Protein AF-A0A816HLD4-F1 (afdb_monomer)

Secondary structure (DSSP, 8-state):
---TTS------TTSTTSTBTTTB---STTTTS-STT---TTEEEESS-EEEEE-SS-S-SS---EEEEE--TT--S--EEEE-BTTB----SS---------PPTT---GGG---

Organism: Adineta ricciae (NCBI:txid249248)

Solvent-accessible surface area (backbone atoms only — not comparable to full-atom values): 7932 Å² total; per-residue (Å²): 133,84,62,90,76,76,67,86,83,89,85,60,88,69,58,92,38,48,29,73,60,44,76,41,89,63,55,64,34,57,77,60,37,75,47,91,85,58,51,64,62,42,54,47,76,42,70,59,57,50,78,46,82,41,59,77,84,42,91,38,90,92,38,52,41,44,80,43,77,45,69,52,94,84,64,87,65,82,51,50,78,47,67,48,18,63,95,40,69,92,85,68,101,69,91,80,88,88,85,84,88,85,78,72,57,93,92,54,78,57,74,92,77,53,91,125

Foldseek 3Di:
DDDPVNDDDDDDPDDPCCDPLNPDPDFFPCQQQPPPPSDCPQKDKDDAWDKDKDQPPAPDPVRSIDIDIGGDPPDPDQIDMGGQGPVHGDDDPDDDDDDDDDDDDVPDDDVVNDPD

pLDDT: mean 88.6, std 9.89, range [54.75, 97.88]

Structure (mmCIF, N/CA/C/O backbone):
data_AF-A0A816HLD4-F1
#
_entry.id   AF-A0A816HLD4-F1
#
loop_
_atom_site.group_PDB
_atom_site.id
_atom_site.type_symbol
_atom_site.label_atom_id
_atom_site.label_alt_id
_atom_site.label_comp_id
_atom_site.label_asym_id
_atom_site.label_entity_id
_atom_site.label_seq_id
_atom_site.pdbx_PDB_ins_code
_atom_site.Cartn_x
_atom_site.Cartn_y
_atom_site.Cartn_z
_atom_site.occupancy
_atom_site.B_iso_or_equiv
_atom_site.auth_seq_id
_atom_site.auth_comp_id
_atom_site.auth_asym_id
_atom_site.auth_atom_id
_atom_site.pdbx_PDB_model_num
ATOM 1 N N . THR A 1 1 ? -32.198 -0.791 37.953 1.00 88.81 1 THR A N 1
ATOM 2 C CA . THR A 1 1 ? -30.994 -0.036 37.534 1.00 88.81 1 THR A CA 1
ATOM 3 C C . THR A 1 1 ? -30.581 -0.522 36.164 1.00 88.81 1 THR A C 1
ATOM 5 O O . THR A 1 1 ? -30.704 -1.713 35.911 1.00 88.81 1 THR A O 1
ATOM 8 N N . ILE A 1 2 ? -30.148 0.374 35.278 1.00 89.50 2 ILE A N 1
ATOM 9 C CA . ILE A 1 2 ? -29.623 -0.002 33.958 1.00 89.50 2 ILE A CA 1
ATOM 10 C C . ILE A 1 2 ? -28.184 -0.529 34.139 1.00 89.50 2 ILE A C 1
ATOM 12 O O . ILE A 1 2 ? -27.400 0.152 34.806 1.00 89.50 2 ILE A O 1
ATOM 16 N N . PRO A 1 3 ? -27.817 -1.710 33.601 1.00 95.25 3 PRO A N 1
ATOM 17 C CA . PRO A 1 3 ? -26.441 -2.201 33.660 1.00 95.25 3 PRO A CA 1
ATOM 18 C C . PRO A 1 3 ? -25.469 -1.252 32.938 1.00 95.25 3 PRO A C 1
ATOM 20 O O . PRO A 1 3 ? -25.781 -0.818 31.829 1.00 95.25 3 PRO A O 1
ATOM 23 N N . PRO A 1 4 ? -24.265 -0.982 33.482 1.00 94.69 4 PRO A N 1
ATOM 24 C CA . PRO A 1 4 ? -23.257 -0.162 32.798 1.00 94.69 4 PRO A CA 1
ATOM 25 C C . PRO A 1 4 ? -22.839 -0.707 31.423 1.00 94.69 4 PRO A C 1
ATOM 27 O O . PRO A 1 4 ? -22.370 0.043 30.577 1.00 94.69 4 PRO A O 1
ATOM 30 N N . THR A 1 5 ? -23.029 -2.008 31.192 1.00 95.31 5 THR A N 1
ATOM 31 C CA . THR A 1 5 ? -22.716 -2.713 29.941 1.00 95.31 5 THR A CA 1
ATOM 32 C C . THR A 1 5 ? -23.891 -2.789 28.965 1.00 95.31 5 THR A C 1
ATOM 34 O O . THR A 1 5 ? -23.794 -3.471 27.950 1.00 95.31 5 THR A O 1
ATOM 37 N N . MET A 1 6 ? -25.015 -2.119 29.249 1.00 94.62 6 MET A N 1
ATOM 38 C CA . MET A 1 6 ? -26.190 -2.140 28.370 1.00 94.62 6 MET A CA 1
ATOM 39 C C . MET A 1 6 ? -25.908 -1.538 26.981 1.00 94.62 6 MET A C 1
ATOM 41 O O . MET A 1 6 ? -26.592 -1.883 26.020 1.00 94.62 6 MET A O 1
ATOM 45 N N . HIS A 1 7 ? -24.903 -0.667 26.860 1.00 93.75 7 HIS A N 1
ATOM 46 C CA . HIS A 1 7 ? -24.512 -0.036 25.602 1.00 93.75 7 HIS A CA 1
ATOM 47 C C . HIS A 1 7 ? -23.067 -0.387 25.245 1.00 93.75 7 HIS A C 1
ATOM 49 O O . HIS A 1 7 ? -22.173 -0.305 26.085 1.00 93.75 7 HIS A O 1
ATOM 55 N N . GLY A 1 8 ? -22.842 -0.749 23.985 1.00 93.25 8 GLY A N 1
ATOM 56 C CA . GLY A 1 8 ? -21.528 -1.088 23.453 1.00 93.25 8 GLY A CA 1
ATOM 57 C C . GLY A 1 8 ? -21.504 -0.990 21.931 1.00 93.25 8 GLY A C 1
ATOM 58 O O . GLY A 1 8 ? -22.540 -0.791 21.296 1.00 93.25 8 GLY A O 1
ATOM 59 N N . VAL A 1 9 ? -20.311 -1.124 21.358 1.00 90.75 9 VAL A N 1
ATOM 60 C CA . VAL A 1 9 ? -20.088 -1.146 19.908 1.00 90.75 9 VAL A CA 1
ATOM 61 C C . VAL A 1 9 ? -19.557 -2.520 19.530 1.00 90.75 9 VAL A C 1
ATOM 63 O O . VAL A 1 9 ? -18.683 -3.056 20.210 1.00 90.75 9 VAL A O 1
ATOM 66 N N . ILE A 1 10 ? -20.082 -3.078 18.442 1.00 87.75 10 ILE A N 1
ATOM 67 C CA . ILE A 1 10 ? -19.517 -4.263 17.801 1.00 87.75 10 ILE A CA 1
ATOM 68 C C . ILE A 1 10 ? -18.665 -3.781 16.634 1.00 87.75 10 ILE A C 1
ATOM 70 O O . ILE A 1 10 ? -19.135 -3.018 15.791 1.00 87.75 10 ILE A O 1
ATOM 74 N N . LEU A 1 11 ? -17.416 -4.233 16.609 1.00 83.56 11 LEU A N 1
ATOM 75 C CA . LEU A 1 11 ? -16.512 -4.074 15.480 1.00 83.56 11 LEU A CA 1
ATOM 76 C C . LEU A 1 11 ? -16.296 -5.457 14.875 1.00 83.56 11 LEU A C 1
ATOM 78 O O . LEU A 1 11 ? -15.898 -6.384 15.580 1.00 83.56 11 LEU A O 1
ATOM 82 N N . GLU A 1 12 ? -16.572 -5.588 13.585 1.00 81.94 12 GLU A N 1
ATOM 83 C CA . GLU A 1 12 ? -16.266 -6.790 12.819 1.00 81.94 12 GLU A CA 1
ATOM 84 C C . GLU A 1 12 ? -15.108 -6.498 11.874 1.00 81.94 12 GLU A C 1
ATOM 86 O O . GLU A 1 12 ? -15.022 -5.412 11.295 1.00 81.94 12 GLU A O 1
ATOM 91 N N . THR A 1 13 ? -14.228 -7.483 11.713 1.00 70.50 13 THR A N 1
ATOM 92 C CA . THR A 1 13 ? -13.181 -7.407 10.706 1.00 70.50 13 THR A CA 1
ATOM 93 C C . THR A 1 13 ? -13.810 -7.577 9.328 1.00 70.50 13 THR A C 1
ATOM 95 O O . THR A 1 13 ? -14.375 -8.635 9.043 1.00 70.50 13 THR A O 1
ATOM 98 N N . ASN A 1 14 ? -13.648 -6.580 8.457 1.00 71.00 14 ASN A N 1
ATOM 99 C CA . ASN A 1 14 ? -13.876 -6.685 7.017 1.00 71.00 14 ASN A CA 1
ATOM 100 C C . ASN A 1 14 ? -15.324 -6.551 6.480 1.00 71.00 14 ASN A C 1
ATOM 102 O O . ASN A 1 14 ? -15.583 -6.923 5.334 1.00 71.00 14 ASN A O 1
ATOM 106 N N . ILE A 1 15 ? -16.266 -5.956 7.228 1.00 81.81 15 ILE A N 1
ATOM 107 C CA . ILE A 1 15 ? -17.513 -5.430 6.629 1.00 81.81 15 ILE A CA 1
ATOM 108 C C . ILE A 1 15 ? -17.277 -3.987 6.177 1.00 81.81 15 ILE A C 1
ATOM 110 O O . ILE A 1 15 ? -16.922 -3.128 6.980 1.00 81.81 15 ILE A O 1
ATOM 114 N N . ASN A 1 16 ? -17.502 -3.712 4.888 1.00 82.44 16 ASN A N 1
ATOM 115 C CA . ASN A 1 16 ? -17.450 -2.367 4.297 1.00 82.44 16 ASN A CA 1
ATOM 116 C C . ASN A 1 16 ? -16.163 -1.569 4.598 1.00 82.44 16 ASN A C 1
ATOM 118 O O . ASN A 1 16 ? -16.232 -0.348 4.706 1.00 82.44 16 ASN A O 1
ATOM 122 N N . ARG A 1 17 ? -14.999 -2.230 4.733 1.00 84.06 17 ARG A N 1
ATOM 123 C CA . ARG A 1 17 ? -13.719 -1.580 5.105 1.00 84.06 17 ARG A CA 1
ATOM 124 C C . ARG A 1 17 ? -13.769 -0.864 6.468 1.00 84.06 17 ARG A C 1
ATOM 126 O O . ARG A 1 17 ? -13.106 0.147 6.665 1.00 84.06 17 ARG A O 1
ATOM 133 N N . GLY A 1 18 ? -14.578 -1.361 7.409 1.00 82.56 18 GLY A N 1
ATOM 134 C CA . GLY A 1 18 ? -14.708 -0.772 8.748 1.00 82.56 18 GLY A CA 1
ATOM 135 C C . GLY A 1 18 ? -13.428 -0.841 9.592 1.00 82.56 18 GLY A C 1
ATOM 136 O O . GLY A 1 18 ? -13.224 -0.004 10.471 1.00 82.56 18 GLY A O 1
ATOM 137 N N . ASP A 1 19 ? -12.553 -1.802 9.302 1.00 88.25 19 ASP A N 1
ATOM 138 C CA . ASP A 1 19 ? -11.224 -1.970 9.884 1.00 88.25 19 ASP A CA 1
ATOM 139 C C . ASP A 1 19 ? -10.132 -1.391 8.968 1.00 88.25 19 ASP A C 1
ATOM 141 O O . ASP A 1 19 ? -9.738 -0.236 9.150 1.00 88.25 19 ASP A O 1
ATOM 145 N N . ASP A 1 20 ? -9.669 -2.158 7.978 1.00 90.38 20 ASP A N 1
ATOM 146 C CA . ASP A 1 20 ? -8.661 -1.755 7.001 1.00 90.38 20 ASP A CA 1
ATOM 147 C C . ASP A 1 20 ? -9.293 -0.774 6.009 1.00 90.38 20 ASP A C 1
ATOM 149 O O . ASP A 1 20 ? -10.155 -1.144 5.206 1.00 90.38 20 ASP A O 1
ATOM 153 N N . GLY A 1 21 ? -8.853 0.484 6.073 1.00 89.62 21 GLY A N 1
ATOM 154 C CA . GLY A 1 21 ? -9.478 1.608 5.369 1.00 89.62 21 GLY A CA 1
ATOM 155 C C . GLY A 1 21 ? -10.510 2.374 6.197 1.00 89.62 21 GLY A C 1
ATOM 156 O O . GLY A 1 21 ? -11.081 3.342 5.695 1.00 89.62 21 GLY A O 1
ATOM 157 N N . GLY A 1 22 ? -10.724 1.965 7.450 1.00 89.75 22 GLY A N 1
ATOM 158 C CA . GLY A 1 22 ? -11.633 2.583 8.407 1.00 89.75 22 GLY A CA 1
ATOM 159 C C . GLY A 1 22 ? -10.918 2.919 9.713 1.00 89.75 22 GLY A C 1
ATOM 160 O O . GLY A 1 22 ? -10.154 3.880 9.781 1.00 89.75 22 GLY A O 1
ATOM 161 N N . LEU A 1 23 ? -11.187 2.148 10.774 1.00 91.31 23 LEU A N 1
ATOM 162 C CA . LEU A 1 23 ? -10.629 2.397 12.109 1.00 91.31 23 LEU A CA 1
ATOM 163 C C . LEU A 1 23 ? -9.095 2.303 12.145 1.00 91.31 23 LEU A C 1
ATOM 165 O O . LEU A 1 23 ? -8.450 2.993 12.937 1.00 91.31 23 LEU A O 1
ATOM 169 N N . PHE A 1 24 ? -8.505 1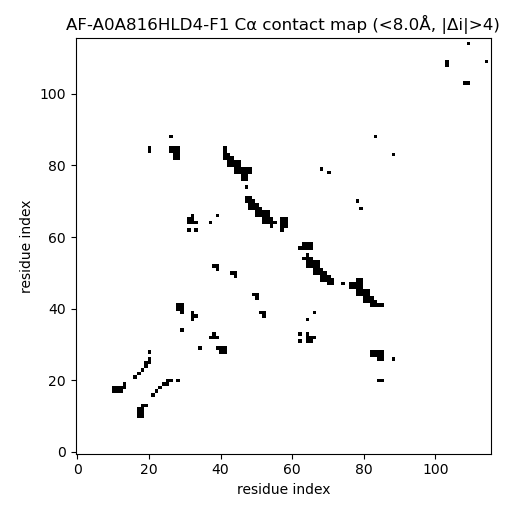.437 11.324 1.00 92.25 24 PHE A N 1
ATOM 170 C CA . PHE A 1 24 ? -7.063 1.271 11.278 1.00 92.25 24 PHE A CA 1
ATOM 171 C C . PHE A 1 24 ? -6.418 2.316 10.359 1.00 92.25 24 PHE A C 1
ATOM 173 O O . PHE A 1 24 ? -6.777 2.451 9.194 1.00 92.25 24 PHE A O 1
ATOM 180 N N . ALA A 1 25 ? -5.425 3.036 10.885 1.00 93.81 25 ALA A N 1
ATOM 181 C CA . ALA A 1 25 ? -4.851 4.233 10.262 1.00 93.81 25 ALA A CA 1
ATOM 182 C C . ALA A 1 25 ? -3.912 3.977 9.062 1.00 93.81 25 ALA A C 1
ATOM 184 O O . ALA A 1 25 ? -3.203 4.887 8.635 1.00 93.81 25 ALA A O 1
ATOM 185 N N . GLU A 1 26 ? -3.859 2.753 8.534 1.00 95.44 26 GLU A N 1
ATOM 186 C CA . GLU A 1 26 ? -3.092 2.465 7.323 1.00 95.44 26 GLU A CA 1
ATOM 187 C C . GLU A 1 26 ? -3.742 3.137 6.113 1.00 95.44 26 GLU A C 1
ATOM 189 O O . GLU A 1 26 ? -4.937 2.991 5.870 1.00 95.44 26 GLU A O 1
ATOM 194 N N . LEU A 1 27 ? -2.935 3.847 5.326 1.00 96.38 27 LEU A N 1
ATOM 195 C CA . LEU A 1 27 ? -3.399 4.533 4.121 1.00 96.38 27 LEU A CA 1
ATOM 196 C C . LEU A 1 27 ? -3.133 3.711 2.860 1.00 96.38 27 LEU A C 1
ATOM 198 O O . LEU A 1 27 ? -3.848 3.863 1.871 1.00 96.38 27 LEU A O 1
ATOM 202 N N . VAL A 1 28 ? -2.113 2.849 2.880 1.00 96.62 28 VAL A N 1
ATOM 203 C CA . VAL A 1 28 ? -1.706 2.025 1.743 1.00 96.62 28 VAL A CA 1
ATOM 204 C C . VAL A 1 28 ? -2.602 0.797 1.653 1.00 96.62 28 VAL A C 1
ATOM 206 O O . VAL A 1 28 ? -2.533 -0.125 2.469 1.00 96.62 28 VAL A O 1
ATOM 209 N N . TYR A 1 29 ? -3.417 0.752 0.603 1.00 95.69 29 TYR A N 1
ATOM 210 C CA . TYR A 1 29 ? -4.274 -0.390 0.338 1.00 95.69 29 TYR A CA 1
ATOM 211 C C . TYR A 1 29 ? -3.447 -1.596 -0.123 1.00 95.69 29 TYR A C 1
ATOM 213 O O . TYR A 1 29 ? -2.519 -1.447 -0.918 1.00 95.69 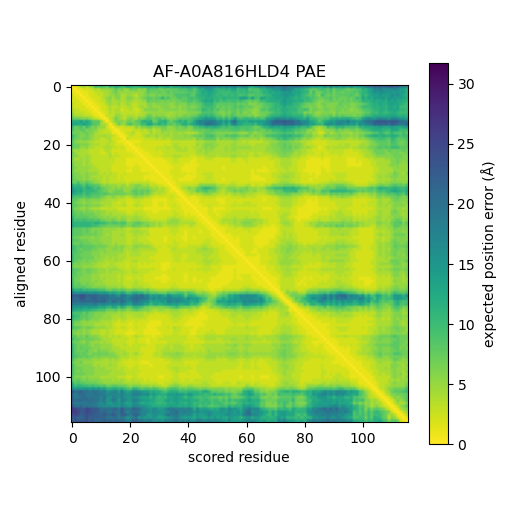29 TYR A O 1
ATOM 221 N N . ASN A 1 30 ? -3.774 -2.800 0.366 1.00 95.75 30 ASN A N 1
ATOM 222 C CA . ASN A 1 30 ? -3.081 -4.039 -0.001 1.00 95.75 30 ASN A CA 1
ATOM 223 C C . ASN A 1 30 ? -1.545 -3.925 0.156 1.00 95.75 30 ASN A C 1
ATOM 225 O O . ASN A 1 30 ? -0.765 -4.304 -0.722 1.00 95.75 30 ASN A O 1
ATOM 229 N N . ARG A 1 31 ? -1.099 -3.353 1.283 1.00 95.69 31 ARG A N 1
ATOM 230 C CA . ARG A 1 31 ? 0.308 -2.988 1.552 1.00 95.69 31 ARG A CA 1
ATOM 231 C C . ARG A 1 31 ? 1.319 -4.137 1.483 1.00 95.69 31 ARG A C 1
ATOM 233 O O . ARG A 1 31 ? 2.507 -3.890 1.317 1.00 95.69 31 ARG A O 1
ATOM 240 N N . ALA A 1 32 ? 0.857 -5.375 1.657 1.00 95.75 32 ALA A N 1
ATOM 241 C CA . ALA A 1 32 ? 1.706 -6.563 1.736 1.00 95.75 32 ALA A CA 1
ATOM 242 C C . ALA A 1 32 ? 1.215 -7.731 0.860 1.00 95.75 32 ALA A C 1
ATOM 244 O O . ALA A 1 32 ? 1.642 -8.865 1.060 1.00 95.75 32 ALA A O 1
ATOM 245 N N . PHE A 1 33 ? 0.327 -7.469 -0.110 1.00 96.31 33 PHE A N 1
ATOM 246 C CA . PHE A 1 33 ? -0.138 -8.465 -1.094 1.00 96.31 33 PHE A CA 1
ATOM 247 C C . PHE A 1 33 ? -0.856 -9.680 -0.473 1.00 96.31 33 PHE A C 1
ATOM 249 O O . PHE A 1 33 ? -0.828 -10.787 -1.018 1.00 96.31 33 PHE A O 1
ATOM 256 N N . GLN A 1 34 ? -1.486 -9.474 0.688 1.00 93.06 34 GLN A N 1
ATOM 257 C CA . GLN A 1 34 ? -2.209 -10.502 1.450 1.00 93.06 34 GLN A CA 1
ATOM 258 C C . GLN A 1 34 ? -3.718 -10.504 1.179 1.00 93.06 34 GLN A C 1
ATOM 260 O O . GLN A 1 34 ? -4.430 -11.341 1.733 1.00 93.06 34 GLN A O 1
ATOM 265 N N . GLU A 1 35 ? -4.203 -9.597 0.327 1.00 87.50 35 GLU A N 1
ATOM 266 C CA . GLU A 1 35 ? -5.598 -9.590 -0.100 1.00 87.50 35 GLU A CA 1
ATOM 267 C C . GLU A 1 35 ? -6.014 -10.910 -0.755 1.00 87.50 35 GLU A C 1
ATOM 269 O O . GLU A 1 35 ? -5.190 -11.686 -1.264 1.00 87.50 35 GLU A O 1
ATOM 274 N N . LYS A 1 36 ? -7.323 -11.183 -0.728 1.00 83.38 36 LYS A N 1
ATOM 275 C CA . LYS A 1 36 ? -7.867 -12.445 -1.236 1.00 83.38 36 LYS A CA 1
ATOM 276 C C . LYS A 1 36 ? -7.430 -12.665 -2.686 1.00 83.38 36 LYS A C 1
ATOM 278 O O . LYS A 1 36 ? -7.686 -11.853 -3.563 1.00 83.38 36 LYS A O 1
ATOM 283 N N . GLY A 1 37 ? -6.806 -13.815 -2.935 1.00 86.44 37 GLY A N 1
ATOM 284 C CA . GLY A 1 37 ? -6.325 -14.184 -4.267 1.00 86.44 37 GLY A CA 1
ATOM 285 C C . GLY A 1 37 ? -4.916 -13.696 -4.598 1.00 86.44 37 GLY A C 1
ATOM 286 O O . GLY A 1 37 ? -4.447 -14.042 -5.674 1.00 86.44 37 GLY A O 1
ATOM 287 N N . ARG A 1 38 ? -4.227 -12.994 -3.678 1.00 90.50 38 ARG A N 1
ATOM 288 C CA . ARG A 1 38 ? -2.876 -12.435 -3.877 1.00 90.50 38 ARG A CA 1
ATOM 289 C C . ARG A 1 38 ? -2.843 -11.606 -5.156 1.00 90.50 38 ARG A C 1
ATOM 291 O O . ARG A 1 38 ? -2.420 -12.080 -6.206 1.00 90.50 38 ARG A O 1
ATOM 298 N N . SER A 1 39 ? -3.340 -10.381 -5.062 1.00 94.19 39 SER A N 1
ATOM 299 C CA . SER A 1 39 ? -3.488 -9.465 -6.191 1.00 94.19 39 SER A CA 1
ATOM 300 C C . SER A 1 39 ? -2.560 -8.255 -6.068 1.00 94.19 39 SER A C 1
ATOM 302 O O . SER A 1 39 ? -1.961 -7.993 -5.021 1.00 94.19 39 SER A O 1
ATOM 304 N N . LEU A 1 40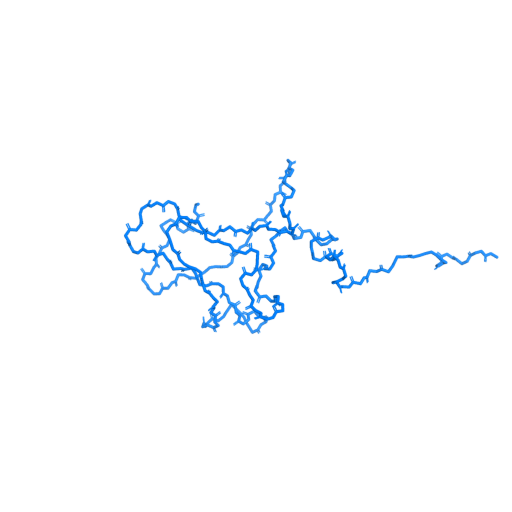 ? -2.462 -7.501 -7.163 1.00 95.75 40 LEU A N 1
ATOM 305 C CA . LEU A 1 40 ? -1.855 -6.169 -7.203 1.00 95.75 40 LEU A CA 1
ATOM 306 C C . LEU A 1 40 ? -2.905 -5.070 -6.982 1.00 95.75 40 LEU A C 1
ATOM 308 O O . LEU A 1 40 ? -2.668 -3.922 -7.346 1.00 95.75 40 LEU A O 1
ATOM 312 N N . ASP A 1 41 ? -4.065 -5.401 -6.405 1.00 95.62 41 ASP A N 1
ATOM 313 C CA . ASP A 1 41 ? -5.131 -4.422 -6.205 1.00 95.62 41 ASP A CA 1
ATOM 314 C C . ASP A 1 41 ? -4.619 -3.240 -5.387 1.00 95.62 41 ASP A C 1
ATOM 316 O O . ASP A 1 41 ? -3.829 -3.404 -4.456 1.00 95.62 41 ASP A O 1
ATOM 320 N N . GLY A 1 42 ? -5.039 -2.040 -5.777 1.00 94.94 42 GLY A N 1
ATOM 321 C CA . GLY A 1 42 ? -4.541 -0.794 -5.206 1.00 94.94 42 GLY A CA 1
ATOM 322 C C . GLY A 1 42 ? -3.228 -0.301 -5.799 1.00 94.94 42 GLY A C 1
ATOM 323 O O . GLY A 1 42 ? -2.939 0.877 -5.630 1.00 94.94 42 GLY A O 1
ATOM 324 N N . TRP A 1 43 ? -2.466 -1.125 -6.521 1.00 97.19 43 TRP A N 1
ATOM 325 C CA . TRP A 1 43 ? -1.161 -0.752 -7.061 1.00 97.19 43 TRP A CA 1
ATOM 326 C C . TRP A 1 43 ? -1.168 -0.605 -8.580 1.00 97.19 43 TRP A C 1
ATOM 328 O O . TRP A 1 43 ? -1.640 -1.474 -9.309 1.00 97.19 43 TRP A O 1
ATOM 338 N N . ILE A 1 44 ? -0.569 0.481 -9.063 1.00 95.69 44 ILE A N 1
ATOM 339 C CA . ILE A 1 44 ? -0.329 0.730 -10.488 1.00 95.69 44 ILE A CA 1
ATOM 340 C C . ILE A 1 44 ? 1.103 1.215 -10.709 1.00 95.69 44 ILE A C 1
ATOM 342 O O . ILE A 1 44 ? 1.745 1.736 -9.792 1.00 95.69 44 ILE A O 1
ATOM 346 N N . THR A 1 45 ? 1.595 1.085 -11.937 1.00 94.38 45 THR A N 1
ATOM 347 C CA . THR A 1 45 ? 2.855 1.704 -12.357 1.00 94.38 45 THR A CA 1
ATOM 348 C C . THR A 1 45 ? 2.644 3.128 -12.861 1.00 94.38 45 THR A C 1
ATOM 350 O O . THR A 1 45 ? 1.553 3.522 -13.278 1.00 94.38 45 THR A O 1
ATOM 353 N N . PHE A 1 46 ? 3.716 3.912 -12.842 1.00 92.25 46 PHE A N 1
ATOM 354 C CA . PHE A 1 46 ? 3.852 5.118 -13.653 1.00 92.25 46 PHE A CA 1
ATOM 355 C C . PHE A 1 46 ? 5.221 5.123 -14.335 1.00 92.25 46 PHE A C 1
ATOM 357 O O . PHE A 1 46 ? 6.160 4.499 -13.837 1.00 92.25 46 PHE A O 1
ATOM 364 N N . GLY A 1 47 ? 5.333 5.850 -15.446 1.00 90.12 47 GLY A N 1
ATOM 365 C CA . GLY A 1 47 ? 6.554 5.863 -16.250 1.00 90.12 47 GLY A CA 1
ATOM 366 C C . GLY A 1 47 ? 6.775 4.533 -16.970 1.00 90.12 47 GLY A C 1
ATOM 367 O O . GLY A 1 47 ? 5.819 3.873 -17.381 1.00 90.12 47 GLY A O 1
ATOM 368 N N . GLU A 1 48 ? 8.039 4.149 -17.125 1.00 88.19 48 GLU A N 1
ATOM 369 C CA . GLU A 1 48 ? 8.453 2.944 -17.838 1.00 88.19 48 GLU A CA 1
ATOM 370 C C . GLU A 1 48 ? 8.756 1.798 -16.871 1.00 88.19 48 GLU A C 1
ATOM 372 O O . GLU A 1 48 ? 9.638 1.875 -16.015 1.00 88.19 48 GLU A O 1
ATOM 377 N N . GLY A 1 49 ? 8.030 0.698 -17.028 1.00 89.31 49 GLY A N 1
ATOM 378 C CA . GLY A 1 49 ? 8.263 -0.516 -16.265 1.00 89.31 49 GLY A CA 1
ATOM 379 C C . GLY A 1 49 ? 7.001 -1.342 -16.094 1.00 89.31 49 GLY A C 1
ATOM 380 O O . GLY A 1 49 ? 5.911 -0.980 -16.540 1.00 89.31 49 GLY A O 1
ATOM 381 N N . SER A 1 50 ? 7.159 -2.475 -15.425 1.00 92.94 50 SER A N 1
ATOM 382 C CA . SER A 1 50 ? 6.072 -3.412 -15.153 1.00 92.94 50 SER A CA 1
ATOM 383 C C . SER A 1 50 ? 6.108 -3.901 -13.711 1.00 92.94 50 SER A C 1
ATOM 385 O O . SER A 1 50 ? 7.160 -3.925 -13.067 1.00 92.94 50 SER A O 1
ATOM 387 N N . ILE A 1 51 ? 4.938 -4.295 -13.212 1.00 95.19 51 ILE A N 1
ATOM 388 C CA . ILE A 1 51 ? 4.772 -4.943 -11.912 1.00 95.19 51 ILE A CA 1
ATOM 389 C C . ILE A 1 51 ? 4.246 -6.355 -12.088 1.00 95.19 51 ILE A C 1
ATOM 391 O O . ILE A 1 51 ? 3.404 -6.625 -12.940 1.00 95.19 51 ILE A O 1
ATOM 395 N N . GLY A 1 52 ? 4.727 -7.250 -11.236 1.00 95.88 52 GLY A N 1
ATOM 396 C CA . GLY A 1 52 ? 4.217 -8.606 -11.103 1.00 95.88 52 GLY A CA 1
ATOM 397 C C . GLY A 1 52 ? 4.368 -9.084 -9.668 1.00 95.88 52 GLY A C 1
ATOM 398 O O . GLY A 1 52 ? 5.190 -8.564 -8.915 1.00 95.88 52 GLY A O 1
ATOM 399 N N . LEU A 1 53 ? 3.586 -10.083 -9.278 1.00 96.44 53 LEU A N 1
ATOM 400 C CA . LEU A 1 53 ? 3.790 -10.753 -7.998 1.00 96.44 53 LEU A CA 1
ATOM 401 C C . LEU A 1 53 ? 4.883 -11.810 -8.122 1.00 96.44 53 LEU A C 1
ATOM 403 O O . LEU A 1 53 ? 5.033 -12.468 -9.150 1.00 96.44 53 LEU A O 1
ATOM 407 N N . SER A 1 54 ? 5.643 -11.976 -7.049 1.00 95.00 54 SER A N 1
ATOM 408 C CA . SER A 1 54 ? 6.691 -12.978 -6.928 1.00 95.00 54 SER A CA 1
ATOM 409 C C . SER A 1 54 ? 6.660 -13.580 -5.533 1.00 95.00 54 SER A C 1
ATOM 411 O O . SER A 1 54 ? 6.372 -12.890 -4.561 1.00 95.00 54 SER A O 1
ATOM 413 N N . ASN A 1 55 ? 6.981 -14.863 -5.439 1.00 95.00 55 ASN A N 1
ATOM 414 C CA . ASN A 1 55 ? 7.213 -15.586 -4.189 1.00 95.00 55 ASN A CA 1
ATOM 415 C C . ASN A 1 55 ? 8.684 -16.022 -4.049 1.00 95.00 55 ASN A C 1
ATOM 417 O O . ASN A 1 55 ? 9.025 -16.840 -3.196 1.00 95.00 55 ASN A O 1
ATOM 421 N N . ILE A 1 56 ? 9.571 -15.510 -4.909 1.00 93.56 56 ILE A N 1
ATOM 422 C CA . ILE A 1 56 ? 10.986 -15.887 -4.928 1.00 93.56 56 ILE A CA 1
ATOM 423 C C . ILE A 1 56 ? 11.717 -15.124 -3.828 1.00 93.56 56 ILE A C 1
ATOM 425 O O . ILE A 1 56 ? 11.838 -13.900 -3.906 1.00 93.56 56 ILE A O 1
ATOM 429 N N . GLN A 1 57 ? 12.263 -15.846 -2.844 1.00 92.00 57 GLN A N 1
ATOM 430 C CA . GLN A 1 57 ? 12.979 -15.269 -1.695 1.00 92.00 57 GLN A CA 1
ATOM 431 C C . GLN A 1 57 ? 12.114 -14.205 -0.981 1.00 92.00 57 GLN A C 1
ATOM 433 O O . GLN A 1 57 ? 12.413 -13.008 -1.056 1.00 92.00 57 GLN A O 1
ATOM 438 N N . PRO A 1 58 ? 11.001 -14.632 -0.361 1.00 93.88 58 PRO A N 1
ATOM 439 C CA . PRO A 1 58 ? 10.070 -13.724 0.291 1.00 93.88 58 PRO A CA 1
ATOM 440 C C . PRO A 1 58 ? 10.712 -13.028 1.491 1.00 93.88 58 PRO A C 1
ATOM 442 O O . PRO A 1 58 ? 11.719 -13.491 2.029 1.00 93.88 58 PRO A O 1
ATOM 445 N N . LEU A 1 59 ? 10.102 -11.925 1.930 1.00 94.12 59 LEU A N 1
ATOM 446 C CA . LEU A 1 59 ? 10.569 -11.182 3.103 1.00 94.12 59 LEU A CA 1
ATOM 447 C C . LEU A 1 59 ? 10.529 -12.050 4.370 1.00 94.12 59 LEU A C 1
ATOM 449 O O . LEU A 1 59 ? 11.428 -11.975 5.204 1.00 94.12 59 LEU A O 1
ATOM 453 N N . SER A 1 60 ? 9.484 -12.867 4.519 1.00 95.94 60 SER A N 1
ATOM 454 C CA . SER A 1 60 ? 9.330 -13.801 5.635 1.00 95.94 60 SER A CA 1
ATOM 455 C C . SER A 1 60 ? 8.330 -14.912 5.302 1.00 95.94 60 SER A C 1
ATOM 457 O O . SER A 1 60 ? 7.585 -14.826 4.328 1.00 95.94 60 SER A O 1
ATOM 459 N N . ASN A 1 61 ? 8.248 -15.933 6.160 1.00 95.69 61 ASN A N 1
ATOM 460 C CA . ASN A 1 61 ? 7.227 -16.982 6.040 1.00 95.69 61 ASN A CA 1
ATOM 461 C C . ASN A 1 61 ? 5.791 -16.438 6.177 1.00 95.69 61 ASN A C 1
ATOM 463 O O . ASN A 1 61 ? 4.868 -17.006 5.600 1.00 95.69 61 ASN A O 1
ATOM 467 N N . ALA A 1 62 ? 5.597 -15.344 6.922 1.00 96.06 62 ALA A N 1
ATOM 468 C CA . ALA A 1 62 ? 4.293 -14.698 7.087 1.00 96.06 62 ALA A CA 1
ATOM 469 C C . ALA A 1 62 ? 3.906 -13.823 5.880 1.00 96.06 62 ALA A C 1
ATOM 471 O O . ALA A 1 62 ? 2.721 -13.604 5.634 1.00 96.06 62 ALA A O 1
ATOM 472 N N . LEU A 1 63 ? 4.899 -13.355 5.114 1.00 96.12 63 LEU A N 1
ATOM 473 C CA . LEU A 1 63 ? 4.742 -12.517 3.924 1.00 96.12 63 LEU A CA 1
ATOM 474 C C . LEU A 1 63 ? 5.350 -13.228 2.701 1.00 96.12 63 LEU A C 1
ATOM 476 O O . LEU A 1 63 ? 6.412 -12.829 2.220 1.00 96.12 63 LEU A O 1
ATOM 480 N N . PRO A 1 64 ? 4.704 -14.305 2.206 1.00 95.50 64 PRO A N 1
ATOM 481 C CA . PRO A 1 64 ? 5.282 -15.207 1.208 1.00 95.50 64 PRO A CA 1
ATOM 482 C C . PRO A 1 64 ? 5.261 -14.655 -0.225 1.00 95.50 64 PRO A C 1
ATOM 484 O O . PRO A 1 64 ? 5.709 -15.338 -1.145 1.00 95.50 64 PRO A O 1
ATOM 487 N N . VAL A 1 65 ? 4.678 -13.473 -0.435 1.00 95.88 65 VAL A N 1
ATOM 488 C CA . VAL A 1 65 ? 4.531 -12.831 -1.741 1.00 95.88 65 VAL A CA 1
ATOM 489 C C . VAL A 1 65 ? 4.942 -11.369 -1.631 1.00 95.88 65 VAL A C 1
ATOM 491 O O . VAL A 1 65 ? 4.631 -10.698 -0.650 1.00 95.88 65 VAL A O 1
ATOM 494 N N . GLN A 1 66 ? 5.609 -10.878 -2.669 1.00 95.44 66 GLN A N 1
ATOM 495 C CA . GLN A 1 66 ? 6.025 -9.493 -2.826 1.00 95.44 66 GLN A CA 1
ATOM 496 C C . GLN A 1 66 ? 5.777 -9.013 -4.257 1.00 95.44 66 GLN A C 1
ATOM 498 O O . GLN A 1 66 ? 5.732 -9.807 -5.200 1.00 95.44 66 GLN A O 1
ATOM 503 N N . MET A 1 67 ? 5.690 -7.699 -4.436 1.00 95.75 67 MET A N 1
ATOM 504 C CA . MET A 1 67 ? 5.743 -7.092 -5.759 1.00 95.75 67 MET A CA 1
ATOM 505 C C . MET A 1 67 ? 7.179 -7.080 -6.285 1.00 95.75 67 MET A C 1
ATOM 507 O O . MET A 1 67 ? 8.109 -6.641 -5.610 1.00 95.75 67 MET A O 1
ATOM 511 N N . LYS A 1 68 ? 7.347 -7.530 -7.525 1.00 94.19 68 LYS A N 1
ATOM 512 C CA . LYS A 1 68 ? 8.535 -7.303 -8.339 1.00 94.19 68 LYS A CA 1
ATOM 513 C C . LYS A 1 68 ? 8.237 -6.166 -9.309 1.00 94.19 68 LYS A C 1
ATOM 515 O O . LYS A 1 68 ? 7.392 -6.315 -10.189 1.00 94.19 68 LYS A O 1
ATOM 520 N N . PHE A 1 69 ? 8.957 -5.062 -9.160 1.00 91.94 69 PHE A N 1
ATOM 521 C CA . PHE A 1 69 ? 9.013 -3.999 -10.157 1.00 91.94 69 PHE A CA 1
ATOM 522 C C . PHE A 1 69 ? 10.192 -4.255 -11.100 1.00 91.94 69 PHE A C 1
ATOM 524 O O . PHE A 1 69 ? 11.280 -4.610 -10.646 1.00 91.94 69 PHE A O 1
ATOM 531 N N . THR A 1 70 ? 9.970 -4.124 -12.406 1.00 90.31 70 THR A N 1
ATOM 532 C CA . THR A 1 70 ? 11.009 -4.270 -13.436 1.00 90.31 70 THR A CA 1
ATOM 533 C C . THR A 1 70 ? 11.031 -3.002 -14.278 1.00 90.31 70 THR A C 1
ATOM 535 O O . THR A 1 70 ? 10.056 -2.733 -14.984 1.00 90.31 70 THR A O 1
ATOM 538 N N . LEU A 1 71 ? 12.119 -2.232 -14.187 1.00 85.50 71 LEU A N 1
ATOM 539 C CA . LEU A 1 71 ? 12.357 -1.091 -15.072 1.00 85.50 71 LEU A CA 1
ATOM 540 C C . LEU A 1 71 ? 12.743 -1.577 -16.468 1.00 85.50 71 LEU A C 1
ATOM 542 O O . LEU A 1 71 ? 13.393 -2.612 -16.623 1.00 85.50 71 LEU A O 1
ATOM 546 N N . THR A 1 72 ? 12.391 -0.789 -17.475 1.00 81.12 72 THR A N 1
ATOM 547 C CA . THR A 1 72 ? 12.974 -0.927 -18.809 1.00 81.12 72 THR A CA 1
ATOM 548 C C . THR A 1 72 ? 14.393 -0.350 -18.778 1.00 81.12 72 THR A C 1
ATOM 550 O O . THR A 1 72 ? 14.574 0.804 -18.398 1.00 81.12 72 THR A O 1
ATOM 553 N N . GLU A 1 73 ? 15.396 -1.140 -19.178 1.00 68.88 73 GLU A N 1
ATOM 554 C CA . GLU A 1 73 ? 16.842 -0.830 -19.080 1.00 68.88 73 GLU A CA 1
ATOM 555 C C . GLU A 1 73 ? 17.267 0.499 -19.740 1.00 68.88 73 GLU A C 1
ATOM 557 O O . GLU A 1 73 ? 18.333 1.029 -19.448 1.00 68.88 73 GLU A O 1
ATOM 562 N N . THR A 1 74 ? 16.445 1.052 -20.632 1.00 71.25 74 THR A N 1
ATOM 563 C CA . THR A 1 74 ? 16.739 2.277 -21.389 1.00 71.25 74 THR A CA 1
ATOM 564 C C . THR A 1 74 ? 16.114 3.543 -20.801 1.00 71.25 74 THR A C 1
ATOM 566 O O . THR A 1 74 ? 16.273 4.615 -21.385 1.00 71.25 74 THR A O 1
ATOM 569 N N . SER A 1 75 ? 15.379 3.450 -19.689 1.00 67.44 75 SER A N 1
ATOM 570 C CA . SER A 1 75 ? 14.632 4.591 -19.158 1.00 67.44 75 SER A CA 1
ATOM 571 C C . SER A 1 75 ? 15.502 5.518 -18.313 1.00 67.44 75 SER A C 1
ATOM 573 O O . SER A 1 75 ? 16.120 5.102 -17.336 1.00 67.44 75 SER A O 1
ATOM 575 N N . THR A 1 76 ? 15.474 6.807 -18.641 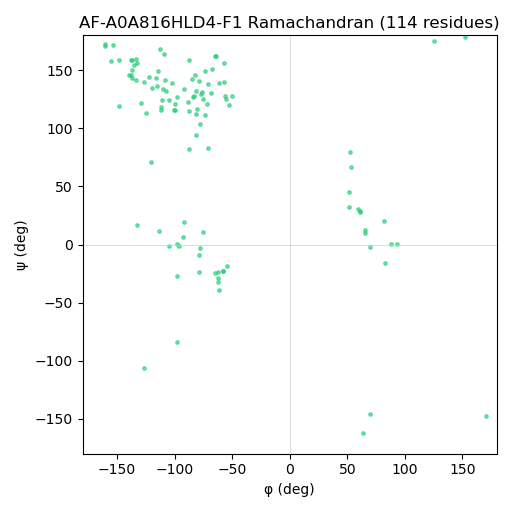1.00 73.44 76 THR A N 1
ATOM 576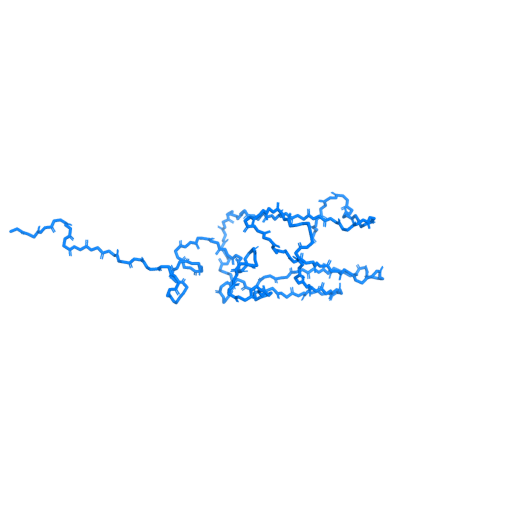 C CA . THR A 1 76 ? 15.951 7.899 -17.775 1.00 73.44 76 THR A CA 1
ATOM 577 C C . THR A 1 76 ? 14.797 8.686 -17.149 1.00 73.44 76 THR A C 1
ATOM 579 O O . THR A 1 76 ? 15.023 9.624 -16.385 1.00 73.44 76 THR A O 1
ATOM 582 N N . SER A 1 77 ? 13.551 8.321 -17.470 1.00 80.31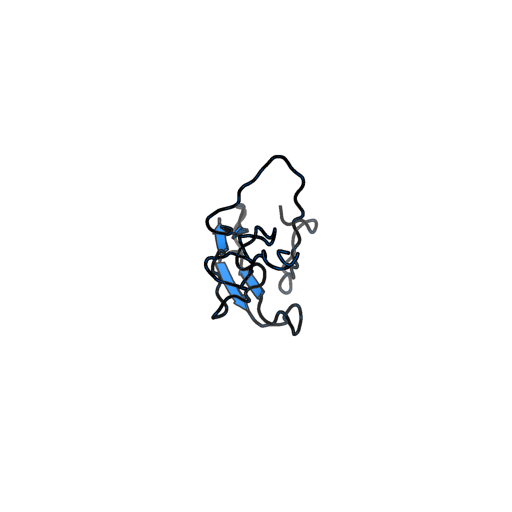 77 SER A N 1
ATOM 583 C CA . SER A 1 77 ? 12.358 9.009 -16.979 1.00 80.31 77 SER A CA 1
ATOM 584 C C . SER A 1 77 ? 11.950 8.489 -15.597 1.00 80.31 77 SER A C 1
ATOM 586 O O . SER A 1 77 ? 12.005 7.275 -15.368 1.00 80.31 77 SER A O 1
ATOM 588 N N . PRO A 1 78 ? 11.463 9.359 -14.685 1.00 83.56 78 PRO A N 1
ATOM 589 C CA . PRO A 1 78 ? 10.932 8.928 -13.397 1.00 83.56 78 PRO A CA 1
ATOM 590 C C . PRO A 1 78 ? 9.866 7.846 -13.573 1.00 83.56 78 PRO A C 1
ATOM 592 O O . PRO A 1 7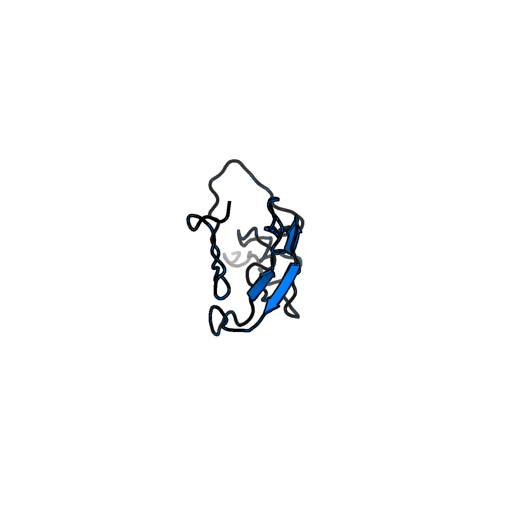8 ? 8.848 8.055 -14.238 1.00 83.56 78 PRO A O 1
ATOM 595 N N . SER A 1 79 ? 10.118 6.684 -12.981 1.00 87.75 79 SER A N 1
ATOM 596 C CA . SER A 1 79 ? 9.285 5.492 -13.121 1.00 87.75 79 SER A CA 1
ATOM 597 C C . SER A 1 79 ? 9.140 4.816 -11.769 1.00 87.75 79 SER A C 1
ATOM 599 O O . SER A 1 79 ? 10.064 4.835 -10.956 1.00 87.75 79 SER A O 1
ATOM 601 N N . GLY A 1 80 ? 7.986 4.211 -11.510 1.00 89.94 80 GLY A N 1
ATOM 602 C CA . GLY A 1 80 ? 7.755 3.594 -10.215 1.00 89.94 80 GLY A CA 1
ATOM 603 C C . GLY A 1 80 ? 6.325 3.147 -9.993 1.00 89.94 80 GLY A C 1
ATOM 604 O O . GLY A 1 80 ? 5.623 2.728 -10.914 1.00 89.94 80 GLY A O 1
ATOM 605 N N . LEU A 1 81 ? 5.918 3.226 -8.729 1.00 93.06 81 LEU A N 1
ATOM 606 C CA . LEU A 1 81 ? 4.699 2.630 -8.204 1.00 93.06 81 LEU A CA 1
ATOM 607 C C . LEU A 1 81 ? 3.809 3.693 -7.569 1.00 93.06 81 LEU A C 1
ATOM 609 O O . LEU A 1 81 ? 4.294 4.616 -6.916 1.00 93.06 81 LEU A O 1
ATOM 613 N N . LYS A 1 82 ? 2.498 3.532 -7.715 1.00 95.25 82 LYS A N 1
ATOM 614 C CA . LYS A 1 82 ? 1.485 4.315 -7.005 1.00 95.25 82 LYS A CA 1
ATOM 615 C C . LYS A 1 82 ? 0.522 3.369 -6.317 1.00 95.25 82 LYS A C 1
ATOM 617 O O . LYS A 1 82 ? 0.126 2.364 -6.906 1.00 95.25 82 LYS A O 1
ATOM 622 N N . ASN A 1 83 ? 0.129 3.729 -5.101 1.00 97.06 83 ASN A N 1
ATOM 623 C CA . ASN A 1 83 ? -0.970 3.083 -4.408 1.00 97.06 83 ASN A CA 1
ATOM 624 C C . ASN A 1 83 ? -2.179 4.025 -4.374 1.00 97.06 83 ASN A C 1
ATOM 626 O O . ASN A 1 83 ? -2.028 5.203 -4.056 1.00 97.06 83 ASN A O 1
ATOM 630 N N . GLY A 1 84 ? -3.361 3.522 -4.722 1.00 96.12 84 GLY A N 1
ATOM 631 C CA . GLY A 1 84 ? -4.602 4.302 -4.743 1.00 96.12 84 GLY A CA 1
ATOM 632 C C . GLY A 1 84 ? -5.236 4.523 -3.367 1.00 96.12 84 GLY A C 1
ATOM 633 O O . GLY A 1 84 ? -6.179 5.301 -3.260 1.00 96.12 84 GLY A O 1
ATOM 634 N N . GLY A 1 85 ? -4.741 3.851 -2.325 1.00 96.06 85 GLY A N 1
ATOM 635 C CA . GLY A 1 85 ? -5.351 3.837 -1.002 1.00 96.06 85 GLY A CA 1
ATOM 636 C C . GLY A 1 85 ? -6.739 3.200 -0.998 1.00 96.06 85 GLY A C 1
ATOM 637 O O . GLY A 1 85 ? -7.132 2.484 -1.924 1.00 96.06 85 GLY A O 1
ATOM 638 N N . PHE A 1 86 ? -7.496 3.465 0.058 1.00 94.44 86 PHE A N 1
ATOM 639 C CA . PHE A 1 86 ? -8.859 2.971 0.223 1.00 94.44 86 PHE A CA 1
ATOM 640 C C . PHE A 1 86 ? -9.841 3.942 -0.441 1.00 94.44 86 PHE A C 1
ATOM 642 O O . PHE A 1 86 ? -10.418 4.805 0.211 1.00 94.44 86 PHE A O 1
ATOM 649 N N . TYR A 1 87 ? -10.001 3.816 -1.764 1.00 92.69 87 TYR A N 1
ATOM 650 C CA . TYR A 1 87 ? -10.755 4.767 -2.604 1.00 92.69 87 TYR A CA 1
ATOM 651 C C . TYR A 1 87 ? -10.175 6.195 -2.591 1.00 92.69 87 TYR A C 1
ATOM 653 O O . TYR A 1 87 ? -10.891 7.176 -2.789 1.00 92.69 87 TYR A O 1
ATOM 661 N N . GLY A 1 88 ? -8.864 6.301 -2.376 1.00 95.00 88 GLY A N 1
ATOM 662 C CA . GLY A 1 88 ? -8.133 7.547 -2.188 1.00 95.00 88 GLY A CA 1
ATOM 663 C C . GLY A 1 88 ? -7.334 7.548 -0.885 1.00 95.00 88 GLY A C 1
ATOM 664 O O . GLY A 1 88 ? -7.410 6.627 -0.073 1.00 95.00 88 GLY A O 1
ATOM 665 N N . MET A 1 89 ? -6.562 8.614 -0.682 1.00 96.06 89 MET A N 1
ATOM 666 C CA . MET A 1 89 ? -5.893 8.903 0.586 1.00 96.06 89 MET A CA 1
ATOM 667 C C . MET A 1 89 ? -6.202 10.346 0.978 1.00 96.06 89 MET A C 1
ATOM 669 O O . MET A 1 89 ? -5.914 11.275 0.222 1.00 96.06 89 MET A O 1
ATOM 673 N N . ASN A 1 90 ? -6.794 10.544 2.155 1.00 93.31 90 ASN A N 1
ATOM 674 C CA . ASN A 1 90 ? -7.072 11.878 2.676 1.00 93.31 90 ASN A CA 1
ATOM 675 C C . ASN A 1 90 ? -5.807 12.461 3.319 1.00 93.31 90 ASN A C 1
ATOM 677 O O . ASN A 1 90 ? -5.518 12.206 4.489 1.00 93.31 90 ASN A O 1
ATOM 681 N N . ILE A 1 91 ? -5.044 13.228 2.543 1.00 94.81 91 ILE A N 1
ATOM 682 C CA . ILE A 1 91 ? -3.795 13.832 3.008 1.00 94.81 91 ILE A CA 1
ATOM 683 C C . ILE A 1 91 ? -4.077 15.185 3.666 1.00 94.81 91 ILE A C 1
ATOM 685 O O . ILE A 1 91 ? -4.484 16.147 3.023 1.00 94.81 91 ILE A O 1
ATOM 689 N N . GLN A 1 92 ? -3.816 15.252 4.965 1.00 96.50 92 GLN A N 1
ATOM 690 C CA . GLN A 1 92 ? -3.888 16.447 5.806 1.00 96.50 92 GLN A CA 1
ATOM 691 C C . GLN A 1 92 ? -2.498 16.938 6.233 1.00 96.50 92 GLN A C 1
ATOM 693 O O . GLN A 1 92 ? -1.522 16.189 6.156 1.00 96.50 92 GLN A O 1
ATOM 698 N N . ALA A 1 93 ? -2.417 18.182 6.717 1.00 97.88 93 ALA A N 1
ATOM 699 C CA . ALA A 1 93 ? -1.195 18.781 7.253 1.00 97.88 93 ALA A CA 1
AT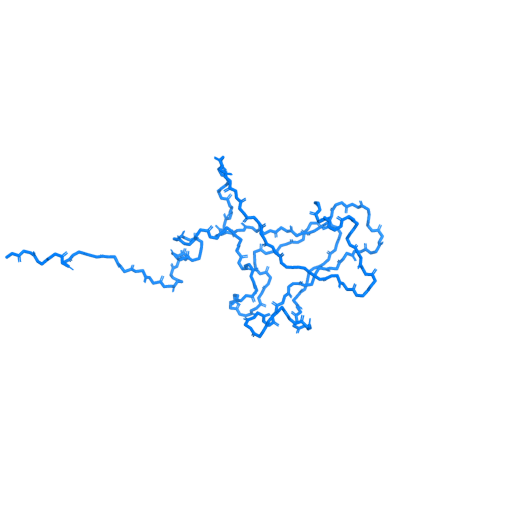OM 700 C C . ALA A 1 93 ? -0.812 18.151 8.607 1.00 97.88 93 ALA A C 1
ATOM 702 O O . ALA A 1 93 ? -1.146 18.665 9.672 1.00 97.88 93 ALA A O 1
ATOM 703 N N . GLN A 1 94 ? -0.128 17.012 8.543 1.00 96.44 94 GLN A N 1
ATOM 704 C CA . GLN A 1 94 ? 0.372 16.248 9.684 1.00 96.44 94 GLN A CA 1
ATOM 705 C C . GLN A 1 94 ? 1.602 15.428 9.275 1.00 96.44 94 GLN A C 1
ATOM 707 O O . GLN A 1 94 ? 1.939 15.336 8.093 1.00 96.44 94 GLN A O 1
ATOM 712 N N . ASN A 1 95 ? 2.260 14.812 10.254 1.00 97.44 95 ASN A N 1
ATOM 713 C CA . ASN A 1 95 ? 3.385 13.922 9.995 1.00 97.44 95 ASN A CA 1
ATOM 714 C C . ASN A 1 95 ? 2.888 12.527 9.600 1.00 97.44 95 ASN A C 1
ATOM 716 O O . ASN A 1 95 ? 2.066 11.938 10.297 1.00 97.44 95 ASN A O 1
ATOM 720 N N . TYR A 1 96 ? 3.454 11.979 8.525 1.00 96.06 96 TYR A N 1
ATOM 721 C CA . TYR A 1 96 ? 3.223 10.605 8.079 1.00 96.06 96 TYR A CA 1
ATOM 722 C C . TYR A 1 96 ? 4.509 9.797 8.197 1.00 96.06 96 TYR A C 1
ATOM 724 O O . TYR A 1 96 ? 5.607 10.328 8.041 1.00 96.06 96 TYR A O 1
ATOM 732 N N . THR A 1 97 ? 4.371 8.496 8.441 1.00 95.75 97 THR A N 1
ATOM 733 C CA . THR A 1 97 ? 5.488 7.550 8.399 1.00 95.75 97 THR A CA 1
ATOM 734 C C . THR A 1 97 ? 5.298 6.621 7.212 1.00 95.75 97 THR A C 1
ATOM 736 O O . THR A 1 97 ? 4.345 5.850 7.174 1.00 95.75 97 THR A O 1
ATOM 739 N N . ALA A 1 98 ? 6.215 6.694 6.249 1.00 93.31 98 ALA A N 1
ATOM 740 C CA . ALA A 1 98 ? 6.276 5.773 5.125 1.00 93.31 98 ALA A CA 1
ATOM 741 C C . ALA A 1 98 ? 7.440 4.804 5.343 1.00 93.31 98 ALA A C 1
ATOM 743 O O . ALA A 1 98 ? 8.580 5.225 5.537 1.00 93.31 98 ALA A O 1
ATOM 744 N N . THR A 1 99 ? 7.153 3.505 5.315 1.00 92.75 99 THR A N 1
ATOM 745 C CA . THR A 1 99 ? 8.170 2.454 5.420 1.00 92.75 99 THR A CA 1
ATOM 746 C C . THR A 1 99 ? 7.877 1.363 4.408 1.00 92.75 99 THR A C 1
ATOM 748 O O . THR A 1 99 ? 6.722 1.054 4.127 1.00 92.75 99 THR A O 1
ATOM 751 N N . PHE A 1 100 ? 8.930 0.793 3.837 1.00 92.75 100 PHE A N 1
ATOM 752 C CA . PHE A 1 100 ? 8.830 -0.348 2.943 1.00 92.75 100 PHE A CA 1
ATOM 753 C C . PHE A 1 100 ? 10.152 -1.114 2.950 1.00 92.75 100 PHE A C 1
ATOM 755 O O . PHE A 1 100 ? 11.210 -0.568 3.268 1.00 92.75 100 PHE A O 1
ATOM 762 N N . TYR A 1 101 ? 10.081 -2.387 2.576 1.00 92.50 101 TYR A N 1
ATOM 763 C CA . TYR A 1 101 ? 11.251 -3.224 2.344 1.00 92.50 101 TYR A CA 1
ATOM 764 C C . TYR A 1 101 ? 11.475 -3.351 0.845 1.00 92.50 101 TYR A C 1
ATOM 766 O O . TYR A 1 101 ? 10.527 -3.544 0.085 1.00 92.50 101 TYR A O 1
ATOM 774 N N . TYR A 1 102 ? 12.731 -3.281 0.418 1.00 90.94 102 TYR A N 1
ATOM 775 C CA . TYR A 1 102 ? 13.098 -3.531 -0.967 1.00 90.94 102 TYR A CA 1
ATOM 776 C C . TYR A 1 102 ? 14.363 -4.371 -1.042 1.00 90.94 102 TYR A C 1
ATOM 778 O O . TYR A 1 102 ? 15.154 -4.449 -0.101 1.00 90.94 102 TYR A O 1
ATOM 786 N N . ARG A 1 103 ? 14.537 -5.013 -2.193 1.00 88.25 103 ARG A N 1
ATOM 787 C CA . ARG A 1 103 ? 15.738 -5.764 -2.521 1.00 88.25 103 ARG A CA 1
ATOM 788 C C . ARG A 1 103 ? 15.965 -5.681 -4.027 1.00 88.25 103 ARG A C 1
ATOM 790 O O . ARG A 1 103 ? 15.089 -6.125 -4.772 1.00 88.25 103 ARG A O 1
ATOM 797 N N . PRO A 1 104 ? 17.095 -5.123 -4.482 1.00 86.50 104 PRO A N 1
ATOM 798 C CA . PRO A 1 104 ? 17.412 -5.121 -5.899 1.00 86.50 104 PRO A CA 1
ATOM 799 C C . PRO A 1 104 ? 17.684 -6.548 -6.395 1.00 86.50 104 PRO A C 1
ATOM 801 O O . PRO A 1 104 ? 18.141 -7.413 -5.642 1.00 86.50 104 PRO A O 1
ATOM 804 N N . SER A 1 105 ? 17.405 -6.805 -7.673 1.00 81.69 105 SER A N 1
ATOM 805 C CA . SER A 1 105 ? 17.908 -8.001 -8.352 1.00 81.69 105 SER A CA 1
ATOM 806 C C . SER A 1 105 ? 19.434 -7.964 -8.441 1.00 81.69 105 SER A C 1
ATOM 808 O O . SER A 1 105 ? 20.045 -6.904 -8.306 1.00 81.69 105 SER A O 1
ATOM 810 N N . ALA A 1 106 ? 20.060 -9.117 -8.691 1.00 75.00 106 ALA A N 1
ATOM 811 C CA . ALA A 1 106 ? 21.502 -9.178 -8.909 1.00 75.00 106 ALA A CA 1
ATOM 812 C C . ALA A 1 106 ? 21.925 -8.135 -9.964 1.00 75.00 106 ALA A C 1
ATOM 814 O O . ALA A 1 106 ? 21.335 -8.083 -11.041 1.00 75.00 106 ALA A O 1
ATOM 815 N N . ASN A 1 107 ? 22.911 -7.303 -9.616 1.00 72.75 107 ASN A N 1
ATOM 816 C CA . ASN A 1 107 ? 23.461 -6.194 -10.413 1.00 72.75 107 ASN A CA 1
ATOM 817 C C . ASN A 1 107 ? 22.559 -4.963 -10.613 1.00 72.75 107 ASN A C 1
ATOM 819 O O . ASN A 1 107 ? 23.021 -3.975 -11.180 1.00 72.75 107 ASN A O 1
ATOM 823 N N . ALA A 1 108 ? 21.320 -4.964 -10.114 1.00 73.75 108 ALA A N 1
ATOM 824 C CA . ALA A 1 108 ? 20.547 -3.732 -10.002 1.00 73.75 108 ALA A CA 1
ATOM 825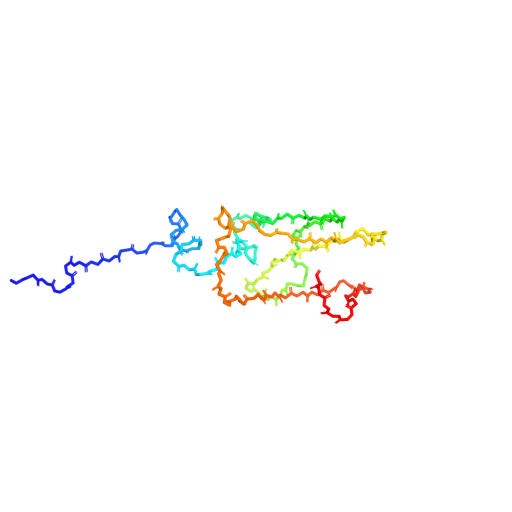 C C . ALA A 1 108 ? 21.024 -2.947 -8.773 1.00 73.75 108 ALA A C 1
ATOM 827 O O . ALA A 1 108 ? 21.292 -3.522 -7.716 1.00 73.75 108 ALA A O 1
ATOM 828 N N . HIS A 1 109 ? 21.114 -1.628 -8.891 1.00 69.19 109 HIS A N 1
ATOM 829 C CA . HIS A 1 109 ? 21.392 -0.755 -7.759 1.00 69.19 109 HIS A CA 1
ATOM 830 C C . HIS A 1 109 ? 20.488 0.469 -7.824 1.00 69.19 109 HIS A C 1
ATOM 832 O O . HIS A 1 109 ? 20.056 0.887 -8.895 1.00 69.19 109 HIS A O 1
ATOM 838 N N . VAL A 1 110 ? 20.170 1.001 -6.648 1.00 68.81 110 VAL A N 1
ATOM 839 C CA . VAL A 1 110 ? 19.520 2.300 -6.511 1.00 68.81 110 VAL A CA 1
ATOM 840 C C . VAL A 1 110 ? 20.626 3.284 -6.173 1.00 68.81 110 VAL A C 1
ATOM 842 O O . VAL A 1 110 ? 21.258 3.153 -5.119 1.00 68.81 110 VAL A O 1
ATOM 845 N N . ASP A 1 111 ? 20.880 4.238 -7.063 1.00 67.88 111 ASP A N 1
ATOM 846 C CA . ASP A 1 111 ? 21.908 5.252 -6.849 1.00 67.88 111 ASP A CA 1
ATOM 847 C C . ASP A 1 111 ? 21.668 6.013 -5.541 1.00 67.88 111 ASP A C 1
ATOM 849 O O . ASP A 1 111 ? 20.570 6.480 -5.236 1.00 67.88 111 ASP A O 1
ATOM 853 N N . GLY A 1 112 ? 22.705 6.075 -4.703 1.00 66.12 112 GLY A N 1
ATOM 854 C CA . GLY A 1 112 ? 22.634 6.713 -3.386 1.00 66.12 112 GLY A CA 1
ATOM 855 C C . GLY A 1 112 ? 21.699 6.030 -2.376 1.00 66.12 112 GLY A C 1
ATOM 856 O O . GLY A 1 112 ? 21.431 6.613 -1.326 1.00 66.12 112 GLY A O 1
ATOM 857 N N . GLY A 1 113 ? 21.189 4.825 -2.668 1.00 60.28 113 GLY A N 1
ATOM 858 C CA . GLY A 1 113 ? 20.286 4.071 -1.789 1.00 60.28 113 GLY A CA 1
ATOM 859 C C . GLY A 1 113 ? 18.924 4.735 -1.565 1.00 60.28 113 GLY A C 1
ATOM 860 O O . GLY A 1 113 ? 18.195 4.336 -0.654 1.00 60.28 113 GLY A O 1
ATOM 861 N N . LYS A 1 114 ? 18.586 5.755 -2.364 1.00 57.38 114 LYS A N 1
ATOM 862 C CA . LYS A 1 114 ? 17.346 6.523 -2.250 1.00 57.38 114 LYS A CA 1
ATOM 863 C C . LYS A 1 114 ? 16.456 6.251 -3.450 1.00 57.38 114 LYS A C 1
ATOM 865 O O . LYS A 1 114 ? 16.805 6.572 -4.578 1.00 57.38 114 LYS A O 1
ATOM 870 N N . LEU A 1 115 ? 15.283 5.698 -3.177 1.00 60.56 115 LEU A N 1
ATOM 871 C CA . LEU A 1 115 ? 14.163 5.742 -4.108 1.00 60.56 115 LEU A CA 1
ATOM 872 C C . LEU A 1 115 ? 13.563 7.146 -3.976 1.00 60.56 115 LEU A C 1
ATOM 874 O O . LEU A 1 115 ? 12.980 7.460 -2.939 1.00 60.56 115 LEU A O 1
ATOM 878 N N . THR A 1 116 ? 13.844 8.009 -4.950 1.00 54.75 116 THR A N 1
ATOM 879 C CA . THR A 1 116 ? 13.319 9.383 -5.027 1.00 54.75 116 THR A CA 1
ATOM 880 C C . THR A 1 116 ? 11.960 9.422 -5.696 1.00 54.75 116 THR A C 1
ATOM 882 O O . THR A 1 116 ? 11.817 8.714 -6.719 1.00 54.75 116 THR A O 1
#

Mean predicted aligned error: 5.79 Å

Radius of gyration: 18.97 Å; Cα contacts (8 Å, |Δi|>4): 126; chains: 1; bounding box: 54×36×59 Å

Sequence (116 aa):
TIPPTMHGVILETNINRGDDGGLFAELVYNRAFQEKGRSLDGWITFGEGSIGLSNIQPLSNALPVQMKFTLTETSTSPSGLKNGGFYGMNIQAQNYTATFYYRPSANAHVDGGKLT

InterPro domains:
  IPR051563 Glycosyl Hydrolase Family 51 [PTHR31776] (2-108)